Protein AF-A0A0G1YQW7-F1 (afdb_monomer_lite)

Foldseek 3Di:
DQLVVQLVVLLVVCVPVVSVVVVCVVVVPPPDDPCSVVSSVVSVVVVVVVVVVVVQVVCCVVPNDSCVVCVLVVVLQVVLQVQLLVQLVVQLVVLVVVDDPDPVVSVVVSNVRSNVRSVVSSLVSCVVSVPPVSVVVVVVVCCVVDVPPPPPDPPPPPPPDPPDDDDDDD

Sequence (170 aa):
MGTLVSGVLYLRAFQNTSVLNFVEAILRVEELTGTSVMALALAYASISILSTFVLALLFEYQFGGFFSAVRRTFFEGILAALAGGAGAYMMLVAVGPLTLTSTLVSVFLRGFAGGVTGIIVTALVYWLLRNREYRETAEAIRSKLWRVPKTEGEITVSASAEDVGPSRSQ

Secondary structure (DSSP, 8-state):
-HHHHHHHHHHHHTTSHHHHHHHHHHHT-TT-TTTHHHHHHHHHHHHHHHHHHHHHHHHHHHHS-HHHHHHHHHHHHHHHHHHHHHHHHHHHHHHTT---S-HHHHHHHHHHHHHHHHHHHHHHHHHHTT-HHHHHHHHHHHHHHS-PPP--------SSSS--------

Structure (mmCIF, N/CA/C/O backbone):
data_AF-A0A0G1YQW7-F1
#
_entry.id   AF-A0A0G1YQW7-F1
#
loop_
_atom_site.group_PDB
_atom_site.id
_atom_site.type_symbol
_atom_site.label_atom_id
_atom_site.label_alt_id
_atom_site.label_comp_id
_atom_site.label_asym_id
_atom_site.label_entity_id
_atom_site.label_seq_id
_atom_site.pdbx_PDB_ins_code
_atom_site.Cartn_x
_atom_site.Cartn_y
_atom_site.Cartn_z
_atom_site.occupancy
_atom_site.B_iso_or_equiv
_atom_site.auth_seq_id
_atom_site.auth_comp_id
_atom_site.auth_asym_id
_atom_site.auth_atom_id
_atom_site.pdbx_PDB_model_num
ATOM 1 N N . MET A 1 1 ? 12.750 17.026 11.249 1.00 66.12 1 MET A N 1
ATOM 2 C CA . MET A 1 1 ? 13.976 16.398 11.794 1.00 66.12 1 MET A CA 1
ATOM 3 C C . MET A 1 1 ? 13.993 14.877 11.627 1.00 66.12 1 MET A C 1
ATOM 5 O O . MET A 1 1 ? 14.955 14.384 11.059 1.00 66.12 1 MET A O 1
ATOM 9 N N . GLY A 1 2 ? 12.953 14.130 12.033 1.00 77.06 2 GLY A N 1
ATOM 10 C CA . GLY A 1 2 ? 12.949 12.653 11.949 1.00 77.06 2 GLY A CA 1
ATOM 11 C C . GLY A 1 2 ? 13.146 12.058 10.543 1.00 77.06 2 GLY A C 1
ATOM 12 O O . GLY A 1 2 ? 13.907 11.108 10.388 1.00 77.06 2 GLY A O 1
ATOM 13 N N . THR A 1 3 ? 12.548 12.660 9.509 1.00 76.62 3 THR A N 1
ATOM 14 C CA . THR A 1 3 ? 12.716 12.259 8.095 1.00 76.62 3 THR A CA 1
ATOM 15 C C . THR A 1 3 ? 14.174 12.342 7.627 1.00 76.62 3 THR A C 1
ATOM 17 O O . THR A 1 3 ? 14.682 11.413 7.009 1.00 76.62 3 THR A O 1
ATOM 20 N N . LEU A 1 4 ? 14.866 13.436 7.963 1.00 76.69 4 LEU A N 1
ATOM 21 C CA . LEU A 1 4 ? 16.267 13.665 7.597 1.00 76.69 4 LEU A CA 1
ATOM 22 C C . LEU A 1 4 ? 17.204 12.686 8.315 1.00 76.69 4 LEU A C 1
ATOM 24 O O . LEU A 1 4 ? 18.097 12.123 7.689 1.00 76.69 4 LEU A O 1
ATOM 28 N N . VAL A 1 5 ? 16.969 12.439 9.610 1.00 82.81 5 VAL A N 1
ATOM 29 C CA . VAL A 1 5 ? 17.748 11.470 10.401 1.0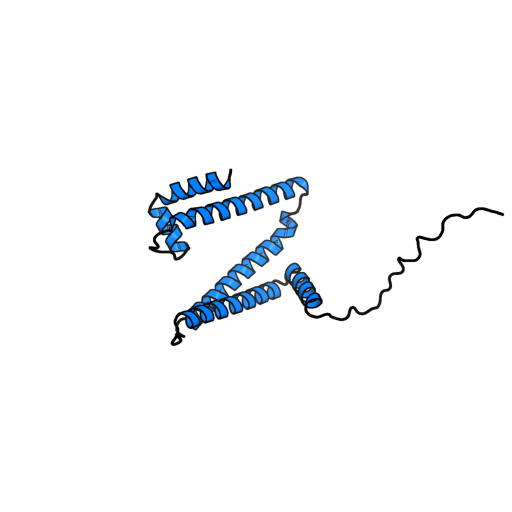0 82.81 5 VAL A CA 1
ATOM 30 C C . VAL A 1 5 ? 17.579 10.060 9.842 1.00 82.81 5 VAL A C 1
ATOM 32 O O . VAL A 1 5 ? 18.568 9.363 9.629 1.00 82.81 5 VAL A O 1
ATOM 35 N N . SER A 1 6 ? 16.341 9.661 9.545 1.00 75.69 6 SER A N 1
ATOM 36 C CA . SER A 1 6 ? 16.058 8.372 8.917 1.00 75.69 6 SER A CA 1
ATOM 37 C C . SER A 1 6 ? 16.725 8.259 7.541 1.00 75.69 6 SER A C 1
ATOM 39 O O . SER A 1 6 ? 17.365 7.249 7.265 1.00 75.69 6 SER A O 1
ATOM 41 N N . GLY A 1 7 ? 16.690 9.320 6.727 1.00 75.69 7 GLY A N 1
ATOM 42 C CA . GLY A 1 7 ? 17.366 9.377 5.426 1.00 75.69 7 GLY A CA 1
ATOM 43 C C . GLY A 1 7 ? 18.872 9.147 5.510 1.00 75.69 7 GLY A C 1
ATOM 44 O O . GLY A 1 7 ? 19.412 8.322 4.776 1.00 75.69 7 GLY A O 1
ATOM 45 N N . VAL A 1 8 ? 19.557 9.805 6.448 1.00 80.62 8 VAL A N 1
ATOM 46 C CA . VAL A 1 8 ? 20.997 9.586 6.678 1.00 80.62 8 VAL A CA 1
ATOM 47 C C . VAL A 1 8 ? 21.276 8.153 7.147 1.00 80.62 8 VAL A C 1
ATOM 49 O O . VAL A 1 8 ? 22.276 7.559 6.745 1.00 80.62 8 VAL A O 1
ATOM 52 N N . LEU A 1 9 ? 20.391 7.576 7.962 1.00 83.25 9 LEU A N 1
ATOM 53 C CA . LEU A 1 9 ? 20.512 6.201 8.451 1.00 83.25 9 LEU A CA 1
ATOM 54 C C . LEU A 1 9 ? 20.382 5.186 7.302 1.00 83.25 9 LEU A C 1
ATOM 56 O O . LEU A 1 9 ? 21.224 4.298 7.187 1.00 83.25 9 LEU A O 1
ATOM 60 N N . TYR A 1 10 ? 19.410 5.366 6.400 1.00 79.19 10 TYR A N 1
ATOM 61 C CA . TYR A 1 10 ? 19.278 4.535 5.196 1.00 79.19 10 TYR A CA 1
ATOM 62 C C . TYR A 1 10 ? 20.454 4.697 4.234 1.00 79.19 10 TYR A C 1
ATOM 64 O O . TYR A 1 10 ? 20.956 3.696 3.732 1.00 79.19 10 TYR A O 1
ATOM 72 N N . LEU A 1 11 ? 20.956 5.919 4.026 1.00 80.12 11 LEU A N 1
ATOM 73 C CA . LEU A 1 11 ? 22.147 6.141 3.199 1.00 80.12 11 LEU A CA 1
ATOM 74 C C . LEU A 1 11 ? 23.372 5.407 3.754 1.00 80.12 11 LEU A C 1
ATOM 76 O O . LEU A 1 11 ? 24.127 4.823 2.985 1.00 80.12 11 LEU A O 1
ATOM 80 N N . ARG A 1 12 ? 23.551 5.381 5.081 1.00 80.88 12 ARG A N 1
ATOM 81 C CA . ARG A 1 12 ? 24.608 4.582 5.720 1.00 80.88 12 ARG A CA 1
ATOM 82 C C . ARG A 1 12 ? 24.359 3.082 5.588 1.00 80.88 12 ARG A C 1
ATOM 84 O O . ARG A 1 12 ? 25.296 2.343 5.316 1.00 80.88 12 ARG A O 1
ATOM 91 N N . ALA A 1 13 ? 23.117 2.628 5.743 1.00 77.38 13 ALA A N 1
ATOM 92 C CA . ALA A 1 13 ? 22.768 1.219 5.568 1.00 77.38 13 ALA A CA 1
ATOM 93 C C . ALA A 1 13 ? 23.047 0.728 4.134 1.00 77.38 13 ALA A C 1
ATOM 95 O O . ALA A 1 13 ? 23.514 -0.393 3.952 1.00 77.38 13 ALA A O 1
ATOM 96 N N . PHE A 1 14 ? 22.833 1.581 3.127 1.00 75.81 14 PHE A N 1
ATOM 97 C CA . PHE A 1 14 ? 23.046 1.270 1.707 1.00 75.81 14 PHE A CA 1
ATOM 98 C C . PHE A 1 14 ? 24.523 1.252 1.293 1.00 75.81 14 PHE A C 1
ATOM 100 O O . PHE A 1 14 ? 24.844 0.741 0.227 1.00 75.81 14 PHE A O 1
ATOM 107 N N . GLN A 1 15 ? 25.440 1.744 2.133 1.00 77.12 15 GLN A N 1
ATOM 108 C CA . GLN A 1 15 ? 26.879 1.548 1.910 1.00 77.12 15 GLN A CA 1
ATOM 109 C C . GLN A 1 15 ? 27.288 0.076 2.051 1.00 77.12 15 GLN A C 1
ATOM 111 O O . GLN A 1 15 ? 28.338 -0.320 1.550 1.00 77.12 15 GLN A O 1
ATOM 116 N N . ASN A 1 16 ? 26.472 -0.747 2.718 1.00 82.12 16 ASN A N 1
ATOM 117 C CA . ASN A 1 16 ? 26.670 -2.186 2.743 1.00 82.12 16 ASN A CA 1
ATOM 118 C C . ASN A 1 16 ? 26.081 -2.812 1.471 1.00 82.12 16 ASN A C 1
ATOM 120 O O . ASN A 1 16 ? 24.860 -2.877 1.312 1.00 82.12 16 ASN A O 1
ATOM 124 N N . THR A 1 17 ? 26.954 -3.330 0.604 1.00 77.69 17 THR A N 1
ATOM 125 C CA . THR A 1 17 ? 26.588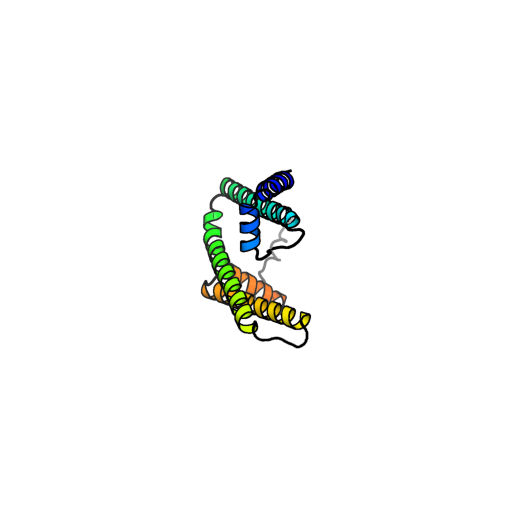 -3.978 -0.667 1.00 77.69 17 THR A CA 1
ATOM 126 C C . THR A 1 17 ? 25.534 -5.075 -0.495 1.00 77.69 17 THR A C 1
ATOM 128 O O . THR A 1 17 ? 24.667 -5.226 -1.346 1.00 77.69 17 THR A O 1
ATOM 131 N N . SER A 1 18 ? 25.528 -5.798 0.631 1.00 82.75 18 SER A N 1
ATOM 132 C CA . SER A 1 18 ? 24.530 -6.851 0.881 1.00 82.75 18 SER A CA 1
ATOM 133 C C . SER A 1 18 ? 23.121 -6.288 1.086 1.00 82.75 18 SER A C 1
ATOM 135 O O . SER A 1 18 ? 22.146 -6.856 0.601 1.00 82.75 18 SER A O 1
ATOM 137 N N . VAL A 1 19 ? 23.007 -5.165 1.803 1.00 81.56 19 VAL A N 1
ATOM 138 C CA . VAL A 1 19 ? 21.718 -4.509 2.080 1.00 81.56 19 VAL A CA 1
ATOM 139 C C . VAL A 1 19 ? 21.179 -3.855 0.814 1.00 81.56 19 VAL A C 1
ATOM 141 O O . VAL A 1 19 ? 19.991 -3.971 0.528 1.00 81.56 19 VAL A O 1
ATOM 144 N N . LEU A 1 20 ? 22.052 -3.207 0.041 1.00 80.19 20 LEU A N 1
ATOM 145 C CA . LEU A 1 20 ? 21.683 -2.587 -1.227 1.00 80.19 20 LEU A CA 1
ATOM 146 C C . LEU A 1 20 ? 21.181 -3.632 -2.231 1.00 80.19 20 LEU A C 1
ATOM 148 O O . LEU A 1 20 ? 20.064 -3.494 -2.717 1.00 80.19 20 LEU A O 1
ATOM 152 N N . ASN A 1 21 ? 21.922 -4.725 -2.437 1.00 81.38 21 ASN A N 1
ATOM 153 C CA . ASN A 1 21 ? 21.511 -5.796 -3.350 1.00 81.38 21 ASN A CA 1
ATOM 154 C C . ASN A 1 21 ? 20.190 -6.451 -2.919 1.00 81.38 21 ASN A C 1
ATOM 156 O O . ASN A 1 21 ? 19.358 -6.784 -3.756 1.00 81.38 21 ASN A O 1
ATOM 160 N N . PHE A 1 22 ? 19.966 -6.618 -1.611 1.00 84.12 22 PHE A N 1
ATOM 161 C CA . PHE A 1 22 ? 18.700 -7.141 -1.094 1.00 84.12 22 PHE A CA 1
ATOM 162 C C . PHE A 1 22 ? 17.519 -6.216 -1.415 1.00 84.12 22 PHE A C 1
ATOM 164 O O . PHE A 1 22 ? 16.461 -6.679 -1.844 1.00 84.12 22 PHE A O 1
ATOM 171 N N . VAL A 1 23 ? 17.695 -4.906 -1.229 1.00 83.06 23 VAL A N 1
ATOM 172 C CA . VAL A 1 23 ? 16.658 -3.917 -1.543 1.00 83.06 23 VAL A CA 1
ATOM 173 C C . VAL A 1 23 ? 16.423 -3.824 -3.052 1.00 83.06 23 VAL A C 1
ATOM 175 O O . VAL A 1 23 ? 15.268 -3.812 -3.474 1.00 83.06 23 VAL A O 1
ATOM 178 N N . GLU A 1 24 ? 17.479 -3.814 -3.867 1.00 83.19 24 GLU A N 1
ATOM 179 C CA . GLU A 1 24 ? 17.371 -3.807 -5.332 1.00 83.19 24 GLU A CA 1
ATOM 180 C C . GLU A 1 24 ? 16.659 -5.058 -5.857 1.00 83.19 24 GLU A C 1
ATOM 182 O O . GLU A 1 24 ? 15.784 -4.939 -6.716 1.00 83.19 24 GLU A O 1
ATOM 187 N N . ALA A 1 25 ? 16.935 -6.230 -5.278 1.00 84.19 25 ALA A N 1
ATOM 188 C CA . ALA A 1 25 ? 16.265 -7.479 -5.632 1.00 84.19 25 ALA A CA 1
ATOM 189 C C . ALA A 1 25 ? 14.769 -7.466 -5.270 1.00 84.19 25 ALA A C 1
ATOM 191 O O . ALA A 1 25 ? 13.929 -7.850 -6.086 1.00 84.19 25 ALA A O 1
ATOM 192 N N . ILE A 1 26 ? 14.403 -6.991 -4.069 1.00 83.31 26 ILE A N 1
ATOM 193 C CA . ILE A 1 26 ? 12.991 -6.881 -3.651 1.00 83.31 26 ILE A CA 1
ATOM 194 C C . ILE A 1 26 ? 12.229 -5.898 -4.537 1.00 83.31 26 ILE A C 1
ATOM 196 O O . ILE A 1 26 ? 11.082 -6.156 -4.905 1.00 83.31 26 ILE A O 1
ATOM 200 N N . LEU A 1 27 ? 12.850 -4.767 -4.867 1.00 82.56 27 LEU A N 1
ATOM 201 C CA . LEU A 1 27 ? 12.216 -3.713 -5.653 1.00 82.56 27 LEU A CA 1
ATOM 202 C C . LEU A 1 27 ? 12.320 -3.950 -7.168 1.00 82.56 27 LEU A C 1
ATOM 204 O O . LEU A 1 27 ? 11.691 -3.212 -7.924 1.00 82.56 27 LEU A O 1
ATOM 208 N N . ARG A 1 28 ? 13.052 -4.984 -7.611 1.00 78.94 28 ARG A N 1
ATOM 209 C CA . ARG A 1 28 ? 13.379 -5.262 -9.022 1.00 78.94 28 ARG A CA 1
ATOM 210 C C . ARG A 1 28 ? 13.986 -4.047 -9.738 1.00 78.94 28 ARG A C 1
ATOM 212 O O . ARG A 1 28 ? 13.572 -3.699 -10.843 1.00 78.94 28 ARG A O 1
ATOM 219 N N . VAL A 1 29 ? 14.957 -3.397 -9.098 1.00 78.19 29 VAL A N 1
ATOM 220 C CA . VAL A 1 29 ? 15.664 -2.209 -9.619 1.00 78.19 29 VAL A CA 1
ATOM 221 C C . VAL A 1 29 ? 17.165 -2.491 -9.730 1.00 78.19 29 VAL A C 1
ATOM 223 O O . VAL A 1 29 ? 17.994 -1.714 -9.271 1.00 78.19 29 VAL A O 1
ATOM 226 N N . GLU A 1 30 ? 17.516 -3.648 -10.285 1.00 69.88 30 GLU A N 1
ATOM 227 C CA . GLU A 1 30 ? 18.913 -4.064 -10.431 1.00 69.88 30 GLU A CA 1
ATOM 228 C C . GLU A 1 30 ? 19.666 -3.113 -11.388 1.00 69.88 30 GLU A C 1
ATOM 230 O O . GLU A 1 30 ? 19.153 -2.738 -12.444 1.00 69.88 30 GLU A O 1
ATOM 235 N N . GLU A 1 31 ? 20.882 -2.718 -10.996 1.00 59.88 31 GLU A N 1
ATOM 236 C CA . GLU A 1 31 ? 21.893 -2.047 -11.837 1.00 59.88 31 GLU A CA 1
ATOM 237 C C . GLU A 1 31 ? 21.554 -0.638 -12.377 1.00 59.88 31 GLU A C 1
ATOM 239 O O . GLU A 1 31 ? 22.164 -0.172 -13.344 1.00 59.88 31 GLU A O 1
ATOM 244 N N . LEU A 1 32 ? 20.632 0.106 -11.753 1.00 62.12 32 LEU A N 1
ATOM 245 C CA . LEU A 1 32 ? 20.344 1.485 -12.171 1.00 62.12 32 LEU A CA 1
ATOM 246 C C . LEU A 1 32 ? 21.261 2.521 -11.498 1.00 62.12 32 LEU A C 1
ATOM 248 O O . LEU A 1 32 ? 21.315 2.659 -10.276 1.00 62.12 32 LEU A O 1
ATOM 252 N N . THR A 1 33 ? 21.925 3.351 -12.308 1.00 60.94 33 THR A N 1
ATOM 253 C CA . THR A 1 33 ? 22.680 4.522 -11.833 1.00 60.94 33 THR A CA 1
ATOM 254 C C . THR A 1 33 ? 21.733 5.517 -11.150 1.00 60.94 33 THR A C 1
ATOM 256 O O . THR A 1 33 ? 21.042 6.281 -11.819 1.00 60.94 33 THR A O 1
ATOM 259 N N . GLY A 1 34 ? 21.685 5.515 -9.813 1.00 67.94 34 GLY A N 1
ATOM 260 C CA . GLY A 1 34 ? 20.817 6.412 -9.034 1.00 67.94 34 GLY A CA 1
ATOM 261 C C . GLY A 1 34 ? 20.009 5.762 -7.905 1.00 67.94 34 GLY A C 1
ATOM 262 O O . GLY A 1 34 ? 19.179 6.450 -7.309 1.00 67.94 34 GLY A O 1
ATOM 263 N N . THR A 1 35 ? 20.254 4.491 -7.551 1.00 68.25 35 THR A N 1
ATOM 264 C CA . THR A 1 35 ? 19.570 3.794 -6.435 1.00 68.25 35 THR A CA 1
ATOM 265 C C . THR A 1 35 ? 19.626 4.563 -5.107 1.00 68.25 35 THR A C 1
ATOM 267 O O . THR A 1 35 ? 18.736 4.437 -4.266 1.00 68.25 35 THR A O 1
ATOM 270 N N . SER A 1 36 ? 20.607 5.453 -4.918 1.00 69.50 36 SER A N 1
ATOM 271 C CA . SER A 1 36 ? 20.690 6.333 -3.743 1.00 69.50 36 SER A CA 1
ATOM 272 C C . SER A 1 36 ? 19.446 7.211 -3.535 1.00 69.50 36 SER A C 1
ATOM 274 O O . SER A 1 36 ? 19.109 7.518 -2.392 1.00 69.50 36 SER A O 1
ATOM 276 N N . VAL A 1 37 ? 18.707 7.563 -4.595 1.00 81.19 37 VAL A N 1
ATOM 277 C CA . VAL A 1 37 ? 17.448 8.323 -4.485 1.00 81.19 37 VAL A CA 1
ATOM 278 C C . VAL A 1 37 ? 16.333 7.476 -3.851 1.00 81.19 37 VAL A C 1
ATOM 280 O O . VAL A 1 37 ? 15.501 8.016 -3.119 1.00 81.19 37 VAL A O 1
ATOM 283 N N . MET A 1 38 ? 16.343 6.145 -4.021 1.00 80.88 38 MET A N 1
ATOM 284 C CA . MET A 1 38 ? 15.379 5.258 -3.349 1.00 80.88 38 MET A CA 1
ATOM 285 C C . MET A 1 38 ? 15.528 5.276 -1.827 1.00 80.88 38 MET A C 1
ATOM 287 O O . MET A 1 38 ? 14.533 5.108 -1.122 1.00 80.88 38 MET A O 1
ATOM 291 N N . ALA A 1 39 ? 16.731 5.541 -1.305 1.00 80.12 39 ALA A N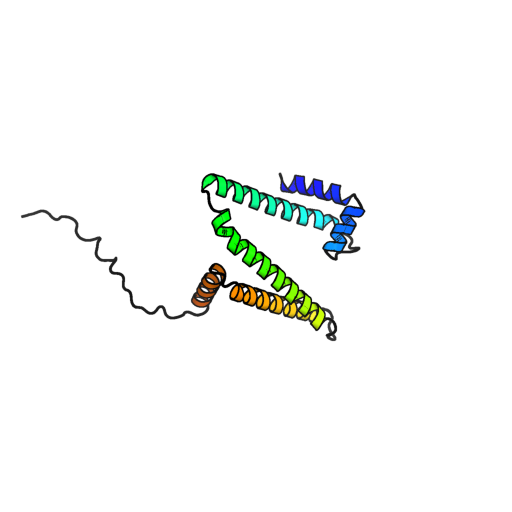 1
ATOM 292 C CA . ALA A 1 39 ? 16.949 5.662 0.136 1.00 80.12 39 ALA A CA 1
ATOM 293 C C . ALA A 1 39 ? 16.102 6.793 0.745 1.00 80.12 39 ALA A C 1
ATOM 295 O O . ALA A 1 39 ? 15.567 6.642 1.842 1.00 80.12 39 ALA A O 1
ATOM 296 N N . LEU A 1 40 ? 15.917 7.901 0.017 1.00 82.38 40 LEU A N 1
ATOM 297 C CA . LEU A 1 40 ? 15.072 9.016 0.455 1.00 82.38 40 LEU A CA 1
ATOM 298 C C . LEU A 1 40 ? 13.587 8.636 0.455 1.00 82.38 40 LEU A C 1
ATOM 300 O O . LEU A 1 40 ? 12.876 8.947 1.411 1.00 82.38 40 LEU A O 1
ATOM 304 N N . ALA A 1 41 ? 13.125 7.935 -0.584 1.00 86.62 41 ALA A N 1
ATOM 305 C CA . ALA A 1 41 ? 11.746 7.454 -0.662 1.00 86.62 41 ALA A CA 1
ATOM 306 C C . ALA A 1 41 ? 11.429 6.454 0.465 1.00 86.62 41 ALA A C 1
ATOM 308 O O . ALA A 1 41 ? 10.399 6.578 1.128 1.00 86.62 41 ALA A O 1
ATOM 309 N N . LEU A 1 42 ? 12.342 5.517 0.743 1.00 85.38 42 LEU A N 1
ATOM 310 C CA . LEU A 1 42 ? 12.220 4.562 1.848 1.00 85.38 42 LEU A CA 1
ATOM 311 C C . LEU A 1 42 ? 12.242 5.247 3.215 1.00 85.38 42 LEU A C 1
ATOM 313 O O . LEU A 1 42 ? 11.445 4.893 4.082 1.00 85.38 42 LEU A O 1
ATOM 317 N N . ALA A 1 43 ? 13.100 6.252 3.396 1.00 85.44 43 ALA A N 1
ATOM 318 C CA . ALA A 1 43 ? 13.142 7.049 4.618 1.00 85.44 43 ALA A CA 1
ATOM 319 C C . ALA A 1 43 ? 11.824 7.781 4.881 1.00 85.44 43 ALA A C 1
ATOM 321 O O . ALA A 1 43 ? 11.343 7.815 6.013 1.00 85.44 43 ALA A O 1
ATOM 322 N N . TYR A 1 44 ? 11.222 8.357 3.838 1.00 87.56 44 TYR A N 1
ATOM 323 C CA . TYR A 1 44 ? 9.922 9.011 3.951 1.00 87.56 44 TYR A CA 1
ATOM 324 C C . TYR A 1 44 ? 8.790 8.010 4.225 1.00 87.56 44 TYR A C 1
ATOM 326 O O . TYR A 1 44 ? 7.930 8.259 5.071 1.00 87.56 44 TYR A O 1
ATOM 334 N N . ALA A 1 45 ? 8.795 6.858 3.556 1.00 91.12 45 ALA A N 1
ATOM 335 C CA . ALA A 1 45 ? 7.791 5.828 3.788 1.00 91.12 45 ALA A CA 1
ATOM 336 C C . ALA A 1 45 ? 7.852 5.301 5.231 1.00 91.12 45 ALA A C 1
ATOM 338 O O . ALA A 1 45 ? 6.827 5.237 5.909 1.00 91.12 45 ALA A O 1
ATOM 339 N N . SER A 1 46 ? 9.045 4.987 5.742 1.00 88.88 46 SER A N 1
ATOM 340 C CA . SER A 1 46 ? 9.204 4.417 7.083 1.00 88.88 46 SER A CA 1
ATOM 341 C C . SER A 1 46 ? 8.850 5.401 8.193 1.00 88.88 46 SER A C 1
ATOM 343 O O . SER A 1 46 ? 8.144 5.029 9.130 1.00 88.88 46 SER A O 1
ATOM 345 N N . ILE A 1 47 ? 9.252 6.671 8.080 1.00 91.06 47 ILE A N 1
ATOM 346 C CA . ILE A 1 47 ? 8.875 7.695 9.062 1.00 91.06 47 ILE A CA 1
ATOM 347 C C . ILE A 1 47 ? 7.378 8.012 9.005 1.00 91.06 47 ILE A C 1
ATOM 349 O O . ILE A 1 47 ? 6.785 8.251 10.056 1.00 91.06 47 ILE A O 1
ATOM 353 N N . SER A 1 48 ? 6.746 7.975 7.825 1.00 92.75 48 SER A N 1
ATOM 354 C CA . SER A 1 48 ? 5.293 8.137 7.699 1.00 92.75 48 SER A CA 1
ATOM 355 C C . SER A 1 48 ? 4.560 6.983 8.375 1.00 92.75 48 SER A C 1
ATOM 357 O O . SER A 1 48 ? 3.657 7.229 9.166 1.00 92.75 48 SER A O 1
ATOM 359 N N . ILE A 1 49 ? 4.985 5.740 8.129 1.00 93.62 49 ILE A N 1
ATOM 360 C CA . ILE A 1 49 ? 4.416 4.548 8.770 1.00 93.62 49 ILE A CA 1
ATOM 361 C C . ILE A 1 49 ? 4.579 4.635 10.290 1.00 93.62 49 ILE A C 1
ATOM 363 O O . ILE A 1 49 ? 3.607 4.468 11.026 1.00 93.62 49 ILE A O 1
ATOM 367 N N . LEU A 1 50 ? 5.784 4.957 10.772 1.00 91.81 50 LEU A N 1
ATOM 368 C CA . LEU A 1 50 ? 6.051 5.121 12.201 1.00 91.81 50 LEU A CA 1
ATOM 369 C C . LEU A 1 50 ? 5.167 6.212 12.813 1.00 91.81 50 LEU A C 1
ATOM 371 O O . LEU A 1 50 ? 4.599 6.016 13.882 1.00 91.81 50 LEU A O 1
ATOM 375 N N . SER A 1 51 ? 5.016 7.341 12.120 1.00 93.19 51 SER A N 1
ATOM 376 C CA . SER A 1 51 ? 4.172 8.451 12.569 1.00 93.19 51 SER A CA 1
ATOM 377 C C . SER A 1 51 ? 2.703 8.037 12.664 1.00 93.19 51 SER A C 1
ATOM 379 O O . SER A 1 51 ? 2.050 8.354 13.656 1.00 93.19 51 SER A O 1
ATOM 381 N N . THR A 1 52 ? 2.194 7.269 11.694 1.00 93.19 52 THR A N 1
ATOM 382 C CA . THR A 1 52 ? 0.848 6.679 11.748 1.00 93.19 52 THR A CA 1
ATOM 383 C C . THR A 1 52 ? 0.686 5.759 12.958 1.00 93.19 52 THR A C 1
ATOM 385 O O . THR A 1 52 ? -0.319 5.861 13.658 1.00 93.19 52 THR A O 1
ATOM 388 N N . PHE A 1 53 ? 1.672 4.906 13.258 1.00 92.19 53 PHE A N 1
ATOM 389 C CA . PHE A 1 53 ? 1.627 4.037 14.440 1.00 92.19 53 PHE A CA 1
ATOM 390 C C . PHE A 1 53 ? 1.644 4.822 15.753 1.00 92.19 53 PHE A C 1
ATOM 392 O O . PHE A 1 53 ? 0.855 4.521 16.644 1.00 92.19 53 PHE A O 1
ATOM 399 N N . VAL A 1 54 ? 2.497 5.842 15.874 1.00 93.12 54 VAL A N 1
ATOM 400 C CA . VAL A 1 54 ? 2.547 6.701 17.068 1.00 93.12 54 VAL A CA 1
ATOM 401 C C . VAL A 1 54 ? 1.206 7.403 17.286 1.00 93.12 54 VAL A C 1
ATOM 403 O O . VAL A 1 54 ? 0.700 7.403 18.406 1.00 93.12 54 VAL A O 1
ATOM 406 N N . LEU A 1 55 ? 0.593 7.943 16.225 1.00 92.56 55 LEU A N 1
ATOM 407 C CA . LEU A 1 55 ? -0.738 8.551 16.307 1.00 92.56 55 LEU A CA 1
ATOM 408 C C . LEU A 1 55 ? -1.808 7.536 16.714 1.00 92.56 55 LEU A C 1
ATOM 410 O O . LEU A 1 55 ? -2.622 7.836 17.580 1.00 92.56 55 LEU A O 1
ATOM 414 N N . ALA A 1 56 ? -1.796 6.339 16.125 1.00 91.06 56 ALA A N 1
ATOM 415 C CA . ALA A 1 56 ? -2.749 5.285 16.459 1.00 91.06 56 ALA A CA 1
ATOM 416 C C . ALA A 1 56 ? -2.632 4.850 17.931 1.00 91.06 56 ALA A C 1
ATOM 418 O O . ALA A 1 56 ? -3.648 4.682 18.602 1.00 91.06 56 ALA A O 1
ATOM 419 N N . LEU A 1 57 ? -1.408 4.721 18.456 1.00 91.31 57 LEU A N 1
ATOM 420 C CA . LEU A 1 57 ? -1.165 4.399 19.866 1.00 91.31 57 LEU A CA 1
ATOM 421 C C . LEU A 1 57 ? -1.607 5.526 20.802 1.00 91.31 57 LEU A C 1
ATOM 423 O O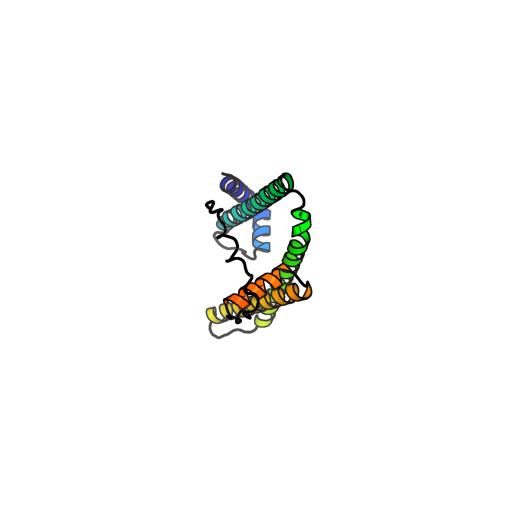 . LEU A 1 57 ? -2.209 5.251 21.836 1.00 91.31 57 LEU A O 1
ATOM 427 N N . LEU A 1 58 ? -1.338 6.785 20.447 1.00 91.88 58 LEU A N 1
ATOM 428 C CA . LEU A 1 58 ? -1.786 7.932 21.236 1.00 91.88 58 LEU A CA 1
ATOM 429 C C . LEU A 1 58 ? -3.317 8.018 21.268 1.00 91.88 58 LEU A C 1
ATOM 431 O O . LEU A 1 58 ? -3.898 8.301 22.313 1.00 91.88 58 LEU A O 1
ATOM 435 N N . PHE A 1 59 ? -3.967 7.725 20.141 1.00 91.44 59 PHE A N 1
ATOM 436 C CA . PHE A 1 59 ? -5.420 7.692 20.036 1.00 91.44 59 PHE A CA 1
ATOM 437 C C . PHE A 1 59 ? -6.027 6.556 20.870 1.00 91.44 59 PHE A C 1
ATOM 439 O O . PHE A 1 59 ? -6.989 6.781 21.601 1.00 91.44 59 PHE A O 1
ATOM 446 N N . GLU A 1 60 ? -5.431 5.360 20.840 1.00 92.00 60 GLU A N 1
ATOM 447 C CA . GLU A 1 60 ? -5.826 4.253 21.719 1.00 92.00 60 GLU A CA 1
ATOM 448 C C . GLU A 1 60 ? -5.638 4.613 23.197 1.00 92.00 60 GLU A C 1
ATOM 450 O O . GLU A 1 60 ? -6.525 4.353 24.001 1.00 92.00 60 GLU A O 1
ATOM 455 N N . TYR A 1 61 ? -4.519 5.244 23.559 1.00 91.38 61 TYR A N 1
ATOM 456 C CA . TYR A 1 61 ? -4.261 5.665 24.936 1.00 91.38 61 TYR A CA 1
ATOM 457 C C . TYR A 1 61 ? -5.278 6.706 25.428 1.00 91.38 61 TYR A C 1
ATOM 459 O O . TYR A 1 61 ? -5.681 6.669 26.588 1.00 91.38 61 TYR A O 1
ATOM 467 N N . GLN A 1 62 ? -5.698 7.630 24.558 1.00 92.12 62 GLN A N 1
ATOM 468 C CA . GLN A 1 62 ? -6.610 8.713 24.925 1.00 92.12 62 GLN A CA 1
ATOM 469 C C . GLN A 1 62 ? -8.086 8.294 24.948 1.00 92.12 62 GLN A C 1
ATOM 471 O O . GLN A 1 62 ? -8.818 8.728 25.836 1.00 92.12 62 GLN A O 1
ATOM 476 N N . PHE A 1 63 ? -8.537 7.494 23.978 1.00 89.25 63 PHE A N 1
ATOM 477 C CA . PHE A 1 63 ? -9.958 7.167 23.800 1.00 89.25 63 PHE A CA 1
ATOM 478 C C . PHE A 1 63 ? -10.301 5.712 24.138 1.00 89.25 63 PHE A C 1
ATOM 480 O O . PHE A 1 63 ? -11.422 5.446 24.567 1.00 89.25 63 PHE A O 1
ATOM 487 N N . GLY A 1 64 ? -9.349 4.786 23.984 1.00 87.62 64 GLY A N 1
ATOM 488 C CA . GLY A 1 64 ? -9.542 3.347 24.174 1.00 87.62 64 GLY A CA 1
ATOM 489 C C . GLY A 1 64 ? -10.426 2.685 23.107 1.00 87.62 64 GLY A C 1
ATOM 490 O O . GLY A 1 64 ? -11.403 3.251 22.623 1.00 87.62 64 GLY A O 1
ATOM 491 N N . GLY A 1 65 ? -10.106 1.445 22.732 1.00 86.88 65 GLY A N 1
ATOM 492 C CA . GLY A 1 65 ? -10.949 0.600 21.877 1.00 86.88 65 GLY A CA 1
ATOM 493 C C . GLY A 1 65 ? -10.843 0.849 20.367 1.00 86.88 65 GLY A C 1
ATOM 494 O O . GLY A 1 65 ? -11.537 0.181 19.595 1.00 86.88 65 GLY A O 1
ATOM 495 N N . PHE A 1 66 ? -9.953 1.736 19.921 1.00 87.75 66 PHE A N 1
ATOM 496 C CA . PHE A 1 66 ? -9.710 2.027 18.507 1.00 87.75 66 PHE A CA 1
ATOM 497 C C . PHE A 1 66 ? -9.169 0.803 17.758 1.00 87.75 66 PHE A C 1
ATOM 499 O O . PHE A 1 66 ? -9.707 0.427 16.713 1.00 87.75 66 PHE A O 1
ATOM 506 N N . PHE A 1 67 ? -8.166 0.109 18.307 1.00 88.38 67 PHE A N 1
ATOM 507 C CA . PHE A 1 67 ? -7.616 -1.086 17.657 1.00 88.38 67 PHE A CA 1
ATOM 508 C C . PHE A 1 67 ? -8.650 -2.205 17.535 1.00 88.38 67 PHE A C 1
ATOM 510 O O . PHE A 1 67 ? -8.674 -2.896 16.521 1.00 88.38 67 PHE A O 1
ATOM 517 N N . SER A 1 68 ? -9.531 -2.375 18.525 1.00 87.56 68 SER A N 1
ATOM 518 C CA . SER A 1 68 ? -10.594 -3.387 18.465 1.00 87.56 68 SER A CA 1
ATOM 519 C C . SER A 1 68 ? -11.582 -3.103 17.329 1.00 87.56 68 SER A C 1
ATOM 521 O O . SER A 1 68 ? -11.945 -4.016 16.583 1.00 87.56 68 SER A O 1
ATOM 523 N N . ALA A 1 69 ? -11.955 -1.831 17.151 1.00 88.06 69 ALA A N 1
ATOM 524 C CA . ALA A 1 69 ? -12.869 -1.398 16.100 1.00 88.06 69 ALA A CA 1
ATOM 525 C C . ALA A 1 69 ? -12.267 -1.559 14.693 1.00 88.06 69 ALA A C 1
ATOM 527 O O . ALA A 1 69 ? -12.933 -2.069 13.794 1.00 88.06 69 ALA A O 1
ATOM 528 N N . VAL A 1 70 ? -10.998 -1.179 14.503 1.00 90.88 70 VAL A N 1
ATOM 529 C CA . VAL A 1 70 ? -10.363 -1.117 13.172 1.00 90.88 70 VAL A CA 1
ATOM 530 C C . VAL A 1 70 ? -9.715 -2.437 12.752 1.00 90.88 70 VAL A C 1
ATOM 532 O O . VAL A 1 70 ? -9.568 -2.693 11.558 1.00 90.88 70 VAL A O 1
ATOM 535 N N . ARG A 1 71 ? -9.355 -3.324 13.692 1.00 91.00 71 ARG A N 1
ATOM 536 C CA . ARG A 1 71 ? -8.632 -4.576 13.392 1.00 91.00 71 ARG A CA 1
ATOM 537 C C . ARG A 1 71 ? -9.297 -5.395 12.289 1.00 91.00 71 ARG A C 1
ATOM 539 O O . ARG A 1 71 ? -8.602 -5.932 11.432 1.00 91.00 71 ARG A O 1
ATOM 546 N N . ARG A 1 72 ? -10.628 -5.498 12.308 1.00 92.00 72 ARG A N 1
ATOM 547 C CA . ARG A 1 72 ? -11.374 -6.247 11.291 1.00 92.00 72 ARG A CA 1
ATOM 548 C C . ARG A 1 72 ? -11.179 -5.635 9.902 1.00 92.00 72 ARG A C 1
ATOM 550 O O . ARG A 1 72 ? -10.696 -6.328 9.012 1.00 92.00 72 ARG A O 1
ATOM 557 N N . THR A 1 73 ? -11.484 -4.350 9.740 1.00 92.31 73 THR A N 1
ATOM 558 C CA . THR A 1 73 ? -11.318 -3.636 8.466 1.00 92.31 73 THR A CA 1
ATOM 559 C C . THR A 1 73 ? -9.861 -3.652 7.999 1.00 92.31 73 THR A C 1
ATOM 561 O O . THR A 1 73 ? -9.594 -3.838 6.816 1.00 92.31 73 THR A O 1
ATOM 564 N N . PHE A 1 74 ? -8.901 -3.541 8.920 1.00 92.44 74 PHE A N 1
ATOM 565 C CA . PHE A 1 74 ? -7.473 -3.595 8.612 1.00 92.44 74 PHE A CA 1
ATOM 566 C C . PHE A 1 74 ? -7.067 -4.921 7.954 1.00 92.44 74 PHE A C 1
ATOM 568 O O . PHE A 1 74 ? -6.434 -4.917 6.898 1.00 92.44 74 PHE A O 1
ATOM 575 N N . PHE A 1 75 ? -7.467 -6.060 8.528 1.00 94.31 75 PHE A N 1
ATOM 576 C CA . PHE A 1 75 ? -7.178 -7.369 7.932 1.00 94.31 75 PHE A CA 1
ATOM 577 C C . PHE A 1 75 ? -7.945 -7.604 6.633 1.00 94.31 75 PHE A C 1
ATOM 579 O O . PHE A 1 75 ? -7.380 -8.160 5.692 1.00 94.31 75 PHE A O 1
ATOM 586 N N . GLU A 1 76 ? -9.201 -7.160 6.555 1.00 94.81 76 GLU A N 1
ATOM 587 C CA . GLU A 1 76 ? -9.978 -7.228 5.317 1.00 94.81 76 GLU A CA 1
ATOM 588 C C . GLU A 1 76 ? -9.294 -6.434 4.191 1.00 94.81 76 GLU A C 1
ATOM 590 O O . GLU A 1 76 ? -9.174 -6.933 3.073 1.00 94.81 76 GLU A O 1
ATOM 595 N N . GLY A 1 77 ? -8.762 -5.249 4.503 1.00 95.31 77 GLY A N 1
ATOM 596 C CA . GLY A 1 77 ? -8.010 -4.419 3.567 1.00 95.31 77 GLY A CA 1
ATOM 597 C C . GLY A 1 77 ? -6.679 -5.032 3.139 1.00 95.31 77 GLY A C 1
ATOM 598 O O . GLY A 1 77 ? -6.364 -5.020 1.951 1.00 95.31 77 GLY A O 1
ATOM 599 N N . ILE A 1 78 ? -5.923 -5.632 4.066 1.00 96.19 78 ILE A N 1
ATOM 600 C CA . ILE A 1 78 ? -4.683 -6.355 3.734 1.00 96.19 78 ILE A CA 1
ATOM 601 C C . ILE A 1 78 ? -4.974 -7.523 2.792 1.00 96.19 78 ILE A C 1
ATOM 603 O O . ILE A 1 78 ? -4.311 -7.660 1.765 1.00 96.19 78 ILE A O 1
ATOM 607 N N . LEU A 1 79 ? -5.969 -8.353 3.112 1.00 96.38 79 LEU A N 1
ATOM 608 C CA . LEU A 1 79 ? -6.338 -9.501 2.281 1.00 96.38 79 LEU A CA 1
ATOM 609 C C . LEU A 1 79 ? -6.792 -9.060 0.887 1.00 96.38 79 LEU A C 1
ATOM 611 O O . LEU A 1 79 ? -6.347 -9.632 -0.108 1.00 96.38 79 LEU A O 1
ATOM 615 N N . ALA A 1 80 ? -7.626 -8.021 0.805 1.00 96.44 80 ALA A N 1
ATOM 616 C CA . ALA A 1 80 ? -8.077 -7.466 -0.466 1.00 96.44 80 ALA A CA 1
ATOM 617 C C . ALA A 1 80 ? -6.916 -6.884 -1.288 1.00 96.44 80 ALA A C 1
ATOM 619 O O . ALA A 1 80 ? -6.828 -7.158 -2.484 1.00 96.44 80 ALA A O 1
ATOM 620 N N . ALA A 1 81 ? -5.995 -6.147 -0.661 1.00 96.69 81 ALA A N 1
ATOM 621 C CA . ALA A 1 81 ? -4.830 -5.570 -1.328 1.00 96.69 81 ALA A CA 1
ATOM 622 C C . ALA A 1 81 ? -3.864 -6.645 -1.852 1.00 96.69 81 ALA A C 1
ATOM 624 O O . ALA A 1 81 ? -3.412 -6.558 -2.994 1.00 96.69 81 ALA A O 1
ATOM 625 N N . LEU A 1 82 ? -3.581 -7.682 -1.056 1.00 97.38 82 LEU A N 1
ATOM 626 C CA . LEU A 1 82 ? -2.735 -8.804 -1.475 1.00 97.38 82 LEU A CA 1
ATOM 627 C C . LEU A 1 82 ? -3.364 -9.576 -2.636 1.00 97.38 82 LEU A C 1
ATOM 629 O O . LEU A 1 82 ? -2.683 -9.870 -3.618 1.00 97.38 82 LEU A O 1
ATOM 633 N N . ALA A 1 83 ? -4.664 -9.863 -2.562 1.00 97.31 83 ALA A N 1
ATOM 634 C CA . ALA A 1 83 ? -5.380 -10.539 -3.637 1.00 97.31 83 ALA A CA 1
ATOM 635 C C . ALA A 1 83 ? -5.435 -9.690 -4.916 1.00 97.31 83 ALA A C 1
ATOM 637 O O . ALA A 1 83 ? -5.200 -10.209 -6.005 1.00 97.31 83 ALA A O 1
ATOM 638 N N . GLY A 1 84 ? -5.682 -8.384 -4.795 1.00 97.62 84 GLY A N 1
ATOM 639 C CA . GLY A 1 84 ? -5.634 -7.437 -5.907 1.00 97.62 84 GLY A CA 1
ATOM 640 C C . GLY A 1 84 ? -4.264 -7.382 -6.577 1.00 97.62 84 GLY A C 1
ATOM 641 O O . GLY A 1 84 ? -4.171 -7.479 -7.800 1.00 97.62 84 GLY A O 1
ATOM 642 N N . GLY A 1 85 ? -3.194 -7.293 -5.781 1.00 96.44 85 GLY A N 1
ATOM 643 C CA . GLY A 1 85 ? -1.814 -7.332 -6.268 1.00 96.44 85 GLY A CA 1
ATOM 644 C C . GLY A 1 85 ? -1.478 -8.648 -6.972 1.00 96.44 85 GLY A C 1
ATOM 645 O O . GLY A 1 85 ? -0.922 -8.634 -8.070 1.00 96.44 85 GLY A O 1
ATOM 646 N N . ALA A 1 86 ? -1.882 -9.784 -6.396 1.00 96.56 86 ALA A N 1
ATOM 647 C CA . ALA A 1 86 ? -1.726 -11.096 -7.018 1.00 96.56 86 ALA A CA 1
ATOM 648 C C . ALA A 1 86 ? -2.506 -11.197 -8.340 1.00 96.56 86 ALA A C 1
ATOM 650 O O . ALA A 1 86 ? -1.959 -11.649 -9.342 1.00 96.56 86 ALA A O 1
ATOM 651 N N . GLY A 1 87 ? -3.751 -10.716 -8.379 1.00 96.62 87 GLY A N 1
ATOM 652 C CA . GLY A 1 87 ? -4.571 -10.666 -9.590 1.00 96.62 87 GLY A CA 1
ATOM 653 C C . GLY A 1 87 ? -3.950 -9.805 -10.693 1.00 96.62 87 GLY A C 1
ATOM 654 O O . GLY A 1 87 ? -3.884 -10.230 -11.846 1.00 96.62 87 GLY A O 1
ATOM 655 N N . ALA A 1 88 ? -3.427 -8.628 -10.340 1.00 96.50 88 ALA A N 1
ATOM 656 C CA . ALA A 1 88 ? -2.710 -7.759 -11.270 1.00 96.50 88 ALA A CA 1
ATOM 657 C C . ALA A 1 88 ? -1.445 -8.434 -11.824 1.00 96.50 88 ALA A C 1
ATOM 659 O O . ALA A 1 88 ? -1.208 -8.400 -13.032 1.00 96.50 88 ALA A O 1
ATOM 660 N N . TYR A 1 89 ? -0.658 -9.089 -10.965 1.00 94.31 89 TYR A N 1
ATOM 661 C CA . TYR A 1 89 ? 0.542 -9.819 -11.377 1.00 94.31 89 TYR A CA 1
ATOM 662 C C . TYR A 1 89 ? 0.213 -10.990 -12.310 1.00 94.31 89 TYR A C 1
ATOM 664 O O . TYR A 1 89 ? 0.839 -11.135 -13.358 1.00 94.31 89 TYR A O 1
ATOM 672 N N . MET A 1 90 ? -0.809 -11.784 -11.981 1.00 94.75 90 MET A N 1
ATOM 673 C CA . MET A 1 90 ? -1.270 -12.885 -12.833 1.00 94.75 90 MET A CA 1
ATOM 674 C C . MET A 1 90 ? -1.690 -12.385 -14.218 1.00 94.75 90 MET A C 1
ATOM 676 O O . MET A 1 90 ? -1.343 -13.002 -15.224 1.00 94.75 90 MET A O 1
ATOM 680 N N . MET A 1 91 ? -2.368 -11.235 -14.289 1.00 94.06 91 MET A N 1
ATOM 681 C CA . MET A 1 91 ? -2.728 -10.620 -15.566 1.00 94.06 91 MET A CA 1
ATOM 682 C C . MET A 1 91 ? -1.500 -10.141 -16.349 1.00 94.06 91 MET A C 1
ATOM 684 O O . MET A 1 91 ? -1.422 -10.353 -17.557 1.00 94.06 91 MET A O 1
ATOM 688 N N . LEU A 1 92 ? -0.512 -9.539 -15.680 1.00 91.81 92 LEU A N 1
ATOM 689 C CA . LEU A 1 92 ? 0.745 -9.133 -16.319 1.00 91.81 92 LEU A CA 1
ATOM 690 C C . LEU A 1 92 ? 1.498 -10.331 -16.911 1.00 91.81 92 LEU A C 1
ATOM 692 O O . LEU A 1 92 ? 2.028 -10.228 -18.016 1.00 91.81 92 LEU A O 1
ATOM 696 N N . VAL A 1 93 ? 1.510 -11.470 -16.215 1.00 91.19 93 VAL A N 1
ATOM 697 C CA . VAL A 1 93 ? 2.102 -12.719 -16.718 1.00 91.19 93 VAL A CA 1
ATOM 698 C C . VAL A 1 93 ? 1.312 -13.253 -17.916 1.00 91.19 93 VAL A C 1
ATOM 700 O O . VAL A 1 93 ? 1.913 -13.603 -18.928 1.00 91.19 93 VAL A O 1
ATOM 703 N N . ALA A 1 94 ? -0.023 -13.257 -17.847 1.00 90.38 94 ALA A N 1
ATOM 704 C CA . ALA A 1 94 ? -0.886 -13.749 -18.924 1.00 90.38 94 ALA A CA 1
ATOM 705 C C . ALA A 1 94 ? -0.796 -12.906 -20.211 1.00 90.38 94 ALA A C 1
ATOM 707 O O . ALA A 1 94 ? -0.797 -13.453 -21.311 1.00 90.38 94 ALA A O 1
ATOM 708 N N . VAL A 1 95 ? -0.689 -11.579 -20.087 1.00 88.56 95 VAL A N 1
ATOM 709 C CA . VAL A 1 95 ? -0.555 -10.637 -21.219 1.00 88.56 95 VAL A CA 1
ATOM 710 C C . VAL A 1 95 ? 0.913 -10.484 -21.656 1.00 88.56 95 VAL A C 1
ATOM 712 O O . VAL A 1 95 ? 1.195 -9.925 -22.715 1.00 88.56 95 VAL A O 1
ATOM 715 N N . GLY A 1 96 ? 1.872 -11.017 -20.893 1.00 81.00 96 GLY A N 1
ATOM 716 C CA . GLY A 1 96 ? 3.311 -10.957 -21.176 1.00 81.00 96 GLY A CA 1
ATOM 717 C C . GLY A 1 96 ? 3.721 -11.391 -22.595 1.00 81.00 96 GLY A C 1
ATOM 718 O O . GLY A 1 96 ? 4.523 -10.683 -23.215 1.00 81.00 96 GLY A O 1
ATOM 719 N N . PRO A 1 97 ? 3.158 -12.477 -23.161 1.00 81.31 97 PRO A N 1
ATOM 720 C CA . PRO A 1 97 ? 3.443 -12.906 -24.533 1.00 81.31 97 PRO A CA 1
ATOM 721 C C . PRO A 1 97 ? 2.863 -11.992 -25.624 1.00 81.31 97 PRO A C 1
ATOM 723 O O . PRO A 1 97 ? 3.293 -12.065 -26.771 1.00 81.31 97 PRO A O 1
ATOM 726 N N . LEU A 1 98 ? 1.895 -11.128 -25.300 1.00 74.81 98 LEU A N 1
ATOM 727 C CA . LEU A 1 98 ? 1.233 -10.257 -26.271 1.00 74.81 98 LEU A CA 1
ATOM 728 C C . LEU A 1 98 ? 2.105 -9.026 -26.543 1.00 74.81 98 LEU A C 1
ATOM 730 O O . LEU A 1 98 ? 2.060 -8.038 -25.804 1.00 74.81 98 LEU A O 1
ATOM 734 N N . THR A 1 99 ? 2.954 -9.086 -27.566 1.00 71.62 99 THR A N 1
ATOM 735 C CA . THR A 1 99 ? 3.760 -7.952 -28.040 1.00 71.62 99 THR A CA 1
ATOM 736 C C . THR A 1 99 ? 3.079 -7.282 -29.234 1.00 71.62 99 THR A C 1
ATOM 738 O O . THR A 1 99 ? 2.828 -7.897 -30.265 1.00 71.62 99 THR A O 1
ATOM 741 N N . LEU A 1 100 ? 2.753 -5.996 -29.083 1.00 74.25 100 LEU A N 1
ATOM 742 C CA . LEU A 1 100 ? 2.337 -5.139 -30.197 1.00 74.25 100 LEU A CA 1
ATOM 743 C C . LEU A 1 100 ? 3.576 -4.552 -30.882 1.00 74.25 100 LEU A C 1
ATOM 745 O O . LEU A 1 100 ? 4.639 -4.457 -30.274 1.00 74.25 100 LEU A O 1
ATOM 749 N N . THR A 1 101 ? 3.414 -4.070 -32.115 1.00 72.81 101 THR A N 1
ATOM 750 C CA . THR A 1 101 ? 4.479 -3.426 -32.906 1.00 72.81 101 THR A CA 1
ATOM 751 C C . THR A 1 101 ? 5.100 -2.202 -32.213 1.00 72.81 101 THR A C 1
ATOM 753 O O . THR A 1 101 ? 6.251 -1.868 -32.474 1.00 72.81 101 THR A O 1
ATOM 756 N N . SER A 1 102 ? 4.363 -1.535 -31.313 1.00 78.75 102 SER A N 1
ATOM 757 C CA . SER A 1 102 ? 4.858 -0.403 -30.518 1.00 78.75 102 SER A CA 1
ATOM 758 C C . SER A 1 102 ? 5.150 -0.811 -29.072 1.00 78.75 102 SER A C 1
ATOM 760 O O . SER A 1 102 ? 4.259 -1.265 -28.346 1.00 78.75 102 SER A O 1
ATOM 762 N N . THR A 1 103 ? 6.388 -0.577 -28.630 1.00 81.31 103 THR A N 1
ATOM 763 C CA . THR A 1 103 ? 6.865 -0.883 -27.273 1.00 81.31 103 THR A CA 1
ATOM 764 C C . THR A 1 103 ? 6.105 -0.098 -26.203 1.00 81.31 103 THR A C 1
ATOM 766 O O . THR A 1 103 ? 5.619 -0.701 -25.248 1.00 81.31 103 THR A O 1
ATOM 769 N N . LEU A 1 104 ? 5.898 1.211 -26.382 1.00 88.44 104 LEU A N 1
ATOM 770 C CA . LEU A 1 104 ? 5.182 2.047 -25.408 1.00 88.44 104 LEU A CA 1
ATOM 771 C C . LEU A 1 104 ? 3.720 1.622 -25.242 1.00 88.44 104 LEU A C 1
ATOM 773 O O . LEU A 1 104 ? 3.254 1.438 -24.118 1.00 88.44 104 LEU A O 1
ATOM 777 N N . VAL A 1 105 ? 3.008 1.420 -26.354 1.00 87.06 105 VAL A N 1
ATOM 778 C CA . VAL A 1 105 ? 1.596 1.007 -26.320 1.00 87.06 105 VAL A CA 1
ATOM 779 C C . VAL A 1 105 ? 1.459 -0.376 -25.684 1.00 87.06 105 VAL A C 1
ATOM 781 O O . VAL A 1 105 ? 0.546 -0.595 -24.891 1.00 87.06 105 VAL A O 1
ATOM 784 N N . SER A 1 106 ? 2.392 -1.291 -25.966 1.00 87.06 106 SER A N 1
ATOM 785 C CA . SER A 1 106 ? 2.385 -2.625 -25.361 1.00 87.06 106 SER A CA 1
ATOM 786 C C . SER A 1 106 ? 2.542 -2.581 -23.836 1.00 87.06 106 SER A C 1
ATOM 788 O O . SER A 1 106 ? 1.758 -3.213 -23.129 1.00 87.06 106 SER A O 1
ATOM 790 N N . VAL A 1 107 ? 3.489 -1.796 -23.309 1.00 89.88 107 VAL A N 1
ATOM 791 C CA . VAL A 1 107 ? 3.718 -1.670 -21.860 1.00 89.88 107 VAL A CA 1
ATOM 792 C C . VAL A 1 107 ? 2.543 -0.964 -21.187 1.00 89.88 107 VAL A C 1
ATOM 794 O O . VAL A 1 107 ? 2.075 -1.421 -20.145 1.00 89.88 107 VAL A O 1
ATOM 797 N N . PHE A 1 108 ? 2.014 0.095 -21.806 1.00 91.00 108 PHE A N 1
ATOM 798 C CA . PHE A 1 108 ? 0.845 0.806 -21.293 1.00 91.00 108 PHE A CA 1
ATOM 799 C C . PHE A 1 108 ? -0.383 -0.105 -21.194 1.00 91.00 108 PHE A C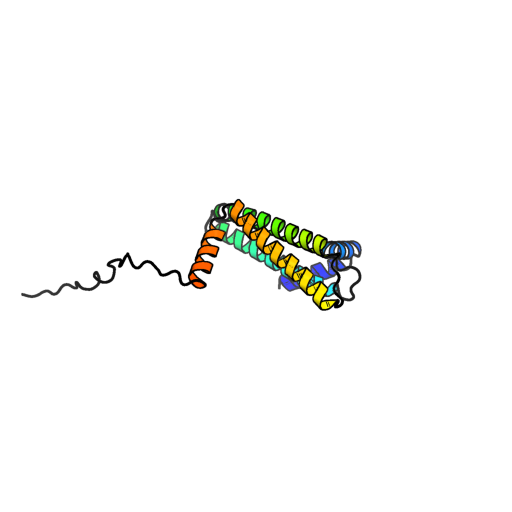 1
ATOM 801 O O . PHE A 1 108 ? -1.009 -0.167 -20.140 1.00 91.00 108 PHE A O 1
ATOM 808 N N . LEU A 1 109 ? -0.708 -0.857 -22.251 1.00 90.94 109 LEU A N 1
ATOM 809 C CA . LEU A 1 109 ? -1.864 -1.759 -22.249 1.00 90.94 109 LEU A CA 1
ATOM 810 C C . LEU A 1 109 ? -1.703 -2.914 -21.257 1.00 90.94 109 LEU A C 1
ATOM 812 O O . LEU A 1 109 ? -2.677 -3.284 -20.605 1.00 90.94 109 LEU A O 1
ATOM 816 N N . ARG A 1 110 ? -0.487 -3.446 -21.086 1.00 90.38 110 ARG A N 1
ATOM 817 C CA . ARG A 1 110 ? -0.181 -4.447 -20.049 1.00 90.38 110 ARG A CA 1
ATOM 818 C C . ARG A 1 110 ? -0.423 -3.888 -18.650 1.00 90.38 110 ARG A C 1
ATOM 820 O O . ARG A 1 110 ? -1.115 -4.519 -17.854 1.00 90.38 110 ARG A O 1
ATOM 827 N N . GLY A 1 111 ? 0.098 -2.692 -18.369 1.00 92.38 111 GLY A N 1
ATOM 828 C CA . GLY A 1 111 ? -0.113 -2.001 -17.097 1.00 92.38 111 GLY A CA 1
ATOM 829 C C . GLY A 1 111 ? -1.587 -1.679 -16.845 1.00 92.38 111 GLY A C 1
ATOM 830 O O . GLY A 1 111 ? -2.092 -1.933 -15.755 1.00 92.38 111 GLY A O 1
ATOM 831 N N . PHE A 1 112 ? -2.301 -1.196 -17.863 1.00 94.06 112 PHE A N 1
ATOM 832 C CA . PHE A 1 112 ? -3.728 -0.891 -17.787 1.00 94.06 112 PHE A CA 1
ATOM 833 C C . PHE A 1 112 ? -4.567 -2.145 -17.518 1.00 94.06 112 PHE A C 1
ATOM 835 O O . PHE A 1 112 ? -5.372 -2.156 -16.590 1.00 94.06 112 PHE A O 1
ATOM 842 N N . ALA A 1 113 ? -4.343 -3.225 -18.271 1.00 94.12 113 ALA A N 1
ATOM 843 C CA . ALA A 1 113 ? -5.046 -4.489 -18.077 1.00 94.12 113 ALA A CA 1
ATOM 844 C C . ALA A 1 113 ? -4.765 -5.096 -16.692 1.00 94.12 113 ALA A C 1
ATOM 846 O O . ALA A 1 113 ? -5.693 -5.549 -16.017 1.00 94.12 113 ALA A O 1
ATOM 847 N N . GLY A 1 114 ? -3.507 -5.058 -16.239 1.00 95.56 114 GLY A N 1
ATOM 848 C CA . GLY A 1 114 ? -3.119 -5.478 -14.893 1.00 95.56 114 GLY A CA 1
ATOM 849 C C . GLY A 1 114 ? -3.794 -4.644 -13.805 1.00 95.56 114 GLY A C 1
ATOM 850 O O . GLY A 1 114 ? -4.376 -5.203 -12.879 1.00 95.56 114 GLY A O 1
ATOM 851 N N . GLY A 1 115 ? -3.795 -3.317 -13.950 1.00 95.62 115 GLY A N 1
ATOM 852 C CA . GLY A 1 115 ? -4.440 -2.395 -13.015 1.00 95.62 115 GLY A CA 1
ATOM 853 C C . GLY A 1 115 ? -5.951 -2.609 -12.915 1.00 95.62 115 GLY A C 1
ATOM 854 O O . GLY A 1 115 ? -6.476 -2.756 -11.814 1.00 95.62 115 GLY A O 1
ATOM 855 N N . VAL A 1 116 ? -6.649 -2.704 -14.053 1.00 97.00 116 VAL A N 1
ATOM 856 C CA . VAL A 1 116 ? -8.096 -2.985 -14.094 1.00 97.00 116 VAL A CA 1
ATOM 857 C C . VAL A 1 116 ? -8.405 -4.327 -13.434 1.00 97.00 116 VAL A C 1
ATOM 859 O O . VAL A 1 116 ? -9.302 -4.408 -12.597 1.00 97.00 116 VAL A O 1
ATOM 862 N N . THR A 1 117 ? -7.632 -5.367 -13.748 1.00 97.06 117 THR A N 1
ATOM 863 C CA . THR A 1 117 ? -7.823 -6.695 -13.149 1.00 97.06 117 THR A CA 1
ATOM 864 C C . THR A 1 117 ? -7.591 -6.662 -11.641 1.00 97.06 117 THR A C 1
ATOM 866 O O . THR A 1 117 ? -8.406 -7.189 -10.888 1.00 97.06 117 THR A O 1
ATOM 869 N N . GLY A 1 118 ? -6.538 -5.986 -11.175 1.00 97.25 118 GLY A N 1
ATOM 870 C CA . GLY A 1 118 ? -6.267 -5.819 -9.748 1.00 97.25 118 GLY A CA 1
ATOM 871 C C . GLY A 1 118 ? -7.399 -5.107 -9.006 1.00 97.25 118 GLY A C 1
ATOM 872 O O . GLY A 1 118 ? -7.797 -5.553 -7.928 1.00 97.25 118 GLY A O 1
ATOM 873 N N . ILE A 1 119 ? -7.981 -4.058 -9.597 1.00 96.56 119 ILE A N 1
ATOM 874 C CA . ILE A 1 119 ? -9.145 -3.354 -9.031 1.00 96.56 119 ILE A CA 1
ATOM 875 C C . ILE A 1 119 ? -10.357 -4.289 -8.947 1.00 96.56 119 ILE A C 1
ATOM 877 O O . ILE A 1 119 ? -11.001 -4.352 -7.900 1.00 96.56 119 ILE A O 1
ATOM 881 N N . ILE A 1 120 ? -10.652 -5.040 -10.014 1.00 97.06 120 ILE A N 1
ATOM 882 C CA . ILE A 1 120 ? -11.778 -5.988 -10.047 1.00 97.06 120 ILE A CA 1
ATOM 883 C C . ILE A 1 120 ? -11.613 -7.058 -8.965 1.00 97.06 120 ILE A C 1
ATOM 885 O O . ILE A 1 120 ? -12.549 -7.314 -8.209 1.00 97.06 120 ILE A O 1
ATOM 889 N N . VAL A 1 121 ? -10.424 -7.652 -8.851 1.00 97.50 121 VAL A N 1
ATOM 890 C CA . VAL A 1 121 ? -10.135 -8.676 -7.838 1.00 97.50 121 VAL A CA 1
ATOM 891 C C . VAL A 1 121 ? -10.245 -8.097 -6.427 1.00 97.50 121 VAL A C 1
ATOM 893 O O . VAL A 1 121 ? -10.871 -8.709 -5.566 1.00 97.50 121 VAL A O 1
ATOM 896 N N . THR A 1 122 ? -9.720 -6.893 -6.193 1.00 96.94 122 THR A N 1
ATOM 897 C CA . THR A 1 122 ? -9.843 -6.202 -4.897 1.00 96.94 122 THR A CA 1
ATOM 898 C C . THR A 1 122 ? -11.312 -5.977 -4.526 1.00 96.94 122 THR A C 1
ATOM 900 O O . THR A 1 122 ? -11.729 -6.301 -3.414 1.00 96.94 122 THR A O 1
ATOM 903 N N . ALA A 1 123 ? -12.121 -5.472 -5.464 1.00 95.25 123 ALA A N 1
ATOM 904 C CA . ALA A 1 123 ? -13.554 -5.258 -5.264 1.00 95.25 123 ALA A CA 1
ATOM 905 C C . ALA A 1 123 ? -14.297 -6.572 -4.971 1.00 95.25 123 ALA A C 1
ATOM 907 O O . ALA A 1 123 ? -15.124 -6.628 -4.060 1.00 95.25 123 ALA A O 1
ATOM 908 N N . LEU A 1 124 ? -13.965 -7.644 -5.697 1.00 96.06 124 LEU A N 1
ATOM 909 C CA . LEU A 1 124 ? -14.536 -8.972 -5.486 1.00 96.06 124 LEU A CA 1
ATOM 910 C C . LEU A 1 124 ? -14.215 -9.511 -4.087 1.00 96.06 124 LEU A C 1
ATOM 912 O O . LEU A 1 124 ? -15.091 -10.065 -3.425 1.00 96.06 124 LEU A O 1
ATOM 916 N N . VAL A 1 125 ? -12.982 -9.327 -3.612 1.00 96.50 125 VAL A N 1
ATOM 917 C CA . VAL A 1 125 ? -12.570 -9.777 -2.276 1.00 96.50 125 VAL A CA 1
ATOM 918 C C . VAL A 1 125 ? -13.263 -8.971 -1.183 1.00 96.50 125 VAL A C 1
ATOM 920 O O . VAL A 1 125 ? -13.781 -9.572 -0.244 1.00 96.50 125 VAL A O 1
ATOM 923 N N . TYR A 1 126 ? -13.378 -7.646 -1.316 1.00 95.69 126 TYR A N 1
ATOM 924 C CA . TYR A 1 126 ? -14.168 -6.846 -0.371 1.00 95.69 126 TYR A CA 1
ATOM 925 C C . TYR A 1 126 ? -15.639 -7.267 -0.329 1.00 95.69 126 TYR A C 1
ATOM 927 O O . TYR A 1 126 ? -16.237 -7.327 0.750 1.00 95.69 126 TYR A O 1
ATOM 935 N N . TRP A 1 127 ? -16.217 -7.595 -1.486 1.00 93.25 127 TRP A N 1
ATOM 936 C CA . TRP A 1 127 ? -17.575 -8.121 -1.571 1.00 93.25 127 TRP A CA 1
ATOM 937 C C . TRP A 1 127 ? -17.707 -9.482 -0.871 1.00 93.25 127 TRP A C 1
ATOM 939 O O . TRP A 1 127 ? -18.637 -9.674 -0.085 1.00 93.25 127 TRP A O 1
ATOM 949 N N . LEU A 1 128 ? -16.749 -10.394 -1.073 1.00 94.69 128 LEU A N 1
ATOM 950 C CA . LEU A 1 128 ? -16.730 -11.717 -0.439 1.00 94.69 128 LEU A CA 1
ATOM 951 C C . LEU A 1 128 ? -16.550 -11.636 1.084 1.00 94.69 128 LEU A C 1
ATOM 953 O O . LEU A 1 128 ? -17.225 -12.349 1.825 1.00 94.69 128 LEU A O 1
ATOM 957 N N . LEU A 1 129 ? -15.694 -10.725 1.554 1.00 93.44 129 LEU A N 1
ATOM 958 C CA . LEU A 1 129 ? -15.478 -10.443 2.977 1.00 93.44 129 LEU A CA 1
ATOM 959 C C . LEU A 1 129 ? -16.668 -9.719 3.629 1.00 93.44 129 LEU A C 1
ATOM 961 O O . LEU A 1 129 ? -16.706 -9.571 4.851 1.00 93.44 129 LEU A O 1
ATOM 965 N N . ARG A 1 130 ? -17.660 -9.291 2.831 1.00 91.31 130 ARG A N 1
ATOM 966 C CA . ARG A 1 130 ? -18.821 -8.500 3.267 1.00 91.31 130 ARG A CA 1
ATOM 967 C C . ARG A 1 130 ? -18.398 -7.281 4.092 1.00 91.31 130 ARG A C 1
ATOM 969 O O . ARG A 1 130 ? -19.031 -6.966 5.103 1.00 91.31 130 ARG A O 1
ATOM 976 N N . ASN A 1 131 ? -17.332 -6.607 3.659 1.00 91.25 131 ASN A N 1
ATOM 977 C CA . ASN A 1 131 ? -16.808 -5.433 4.344 1.00 91.25 131 ASN A CA 1
ATOM 978 C C . ASN A 1 131 ? -17.875 -4.323 4.349 1.00 91.25 131 ASN A C 1
ATOM 980 O O . ASN A 1 131 ? -18.387 -3.916 3.300 1.00 91.25 131 ASN A O 1
ATOM 984 N N . ARG A 1 132 ? -18.242 -3.865 5.549 1.00 90.00 132 ARG A N 1
ATOM 985 C CA . ARG A 1 132 ? -19.284 -2.852 5.748 1.00 90.00 132 ARG A CA 1
ATOM 986 C C . ARG A 1 132 ? -18.872 -1.500 5.165 1.00 90.00 132 ARG A C 1
ATOM 988 O O . ARG A 1 132 ? -19.656 -0.899 4.439 1.00 90.00 132 ARG A O 1
ATOM 995 N N . GLU A 1 133 ? -17.646 -1.070 5.437 1.00 90.06 133 GLU A N 1
ATOM 996 C CA . GLU A 1 133 ? -17.109 0.216 4.979 1.00 90.06 133 GLU A CA 1
ATOM 997 C C . GLU A 1 133 ? -17.034 0.281 3.450 1.00 90.06 133 GLU A C 1
ATOM 999 O O . GLU A 1 133 ? -17.370 1.303 2.850 1.00 90.06 133 GLU A O 1
ATOM 1004 N N . TYR A 1 134 ? -16.676 -0.829 2.795 1.00 90.06 134 TYR A N 1
ATOM 1005 C CA . TYR A 1 134 ? -16.690 -0.927 1.335 1.00 90.06 134 TYR A CA 1
ATOM 1006 C C . TYR A 1 134 ? -18.095 -0.703 0.765 1.00 90.06 134 TYR A C 1
ATOM 1008 O O . TYR A 1 134 ? -18.257 0.051 -0.194 1.00 90.06 134 TYR A O 1
ATOM 1016 N N . ARG A 1 135 ? -19.122 -1.324 1.362 1.00 90.56 135 ARG A N 1
ATOM 1017 C CA . ARG A 1 135 ? -20.515 -1.158 0.919 1.00 90.56 135 ARG A CA 1
ATOM 1018 C C . ARG A 1 135 ? -21.007 0.272 1.106 1.00 90.56 135 ARG A C 1
ATOM 1020 O O . ARG A 1 135 ? -21.548 0.838 0.163 1.00 90.56 135 ARG A O 1
ATOM 1027 N N . GLU A 1 136 ? -20.767 0.861 2.275 1.00 91.25 136 GLU A N 1
ATOM 1028 C CA . GLU A 1 136 ? -21.138 2.252 2.568 1.00 91.25 136 GLU A CA 1
ATOM 1029 C C . GLU A 1 136 ? -20.445 3.221 1.596 1.00 91.25 136 GLU A C 1
ATOM 1031 O O . GLU A 1 136 ? -21.082 4.106 1.022 1.00 91.25 136 GLU A O 1
ATOM 1036 N N . THR A 1 137 ? -19.157 2.998 1.316 1.00 91.06 137 THR A N 1
ATOM 1037 C CA . THR A 1 137 ? -18.391 3.800 0.351 1.00 91.06 137 THR A CA 1
ATOM 1038 C C . THR A 1 137 ? -18.921 3.631 -1.075 1.00 91.06 137 THR A C 1
ATOM 1040 O O . THR A 1 137 ? -19.078 4.613 -1.802 1.00 91.06 137 THR A O 1
ATOM 1043 N N . ALA A 1 138 ? -19.243 2.404 -1.493 1.00 88.81 138 ALA A N 1
ATOM 1044 C CA . ALA A 1 138 ? -19.795 2.127 -2.816 1.00 88.81 138 ALA A CA 1
ATOM 1045 C C . ALA A 1 138 ? -21.185 2.759 -3.007 1.00 88.81 138 ALA A C 1
ATOM 1047 O O . ALA A 1 138 ? -21.464 3.326 -4.064 1.00 88.81 138 ALA A O 1
ATOM 1048 N N . GLU A 1 139 ? -22.043 2.716 -1.986 1.00 89.31 139 GLU A N 1
ATOM 1049 C CA . GLU A 1 139 ? -23.358 3.367 -1.982 1.00 89.31 139 GLU A CA 1
ATOM 1050 C C . GLU A 1 139 ? -23.233 4.900 -2.027 1.00 89.31 139 GLU A C 1
ATOM 1052 O O . GLU A 1 139 ? -23.932 5.560 -2.806 1.00 89.31 139 GLU A O 1
ATOM 1057 N N . ALA A 1 140 ? -22.287 5.480 -1.282 1.00 89.69 140 ALA A N 1
ATOM 1058 C CA . ALA A 1 140 ? -21.990 6.912 -1.322 1.00 89.69 140 ALA A CA 1
ATOM 1059 C C . ALA A 1 140 ? -21.482 7.366 -2.704 1.00 89.69 140 ALA A C 1
ATOM 1061 O O . ALA A 1 140 ? -21.938 8.376 -3.242 1.00 89.69 140 ALA A O 1
ATOM 1062 N N . ILE A 1 141 ? -20.585 6.601 -3.332 1.00 87.88 141 ILE A N 1
ATOM 1063 C CA . ILE A 1 141 ? -20.105 6.887 -4.693 1.00 87.88 141 ILE A CA 1
ATOM 1064 C C . ILE A 1 141 ? -21.249 6.752 -5.702 1.00 87.88 141 ILE A C 1
ATOM 1066 O O . ILE A 1 141 ? -21.437 7.635 -6.544 1.00 87.88 141 ILE A O 1
ATOM 1070 N N . ARG A 1 142 ? -22.043 5.678 -5.606 1.00 86.25 142 ARG A N 1
ATOM 1071 C CA . ARG A 1 142 ? -23.167 5.426 -6.514 1.00 86.25 142 ARG A CA 1
ATOM 1072 C C . ARG A 1 142 ? -24.215 6.525 -6.425 1.00 86.25 142 ARG A C 1
ATOM 1074 O O . ARG A 1 142 ? -24.658 6.975 -7.469 1.00 86.25 142 ARG A O 1
ATOM 1081 N N . SER A 1 143 ? -24.572 6.983 -5.228 1.00 85.75 143 SER A N 1
ATOM 1082 C CA . SER A 1 143 ? -25.551 8.066 -5.036 1.00 85.75 143 SER A CA 1
ATOM 1083 C C . SER A 1 143 ? -25.061 9.434 -5.526 1.00 85.75 143 SER A C 1
ATOM 1085 O O . SER A 1 143 ? -25.871 10.280 -5.907 1.00 85.75 143 SER A O 1
ATOM 1087 N N . LYS A 1 144 ? -23.741 9.663 -5.549 1.00 84.56 144 LYS A N 1
ATOM 1088 C CA . LYS A 1 144 ? -23.147 10.899 -6.073 1.00 84.56 144 LYS A CA 1
ATOM 1089 C C . LYS A 1 144 ? -23.014 10.895 -7.598 1.00 84.56 144 LYS A C 1
ATOM 1091 O O . LYS A 1 144 ? -23.259 11.923 -8.224 1.00 84.56 144 LYS A O 1
ATOM 1096 N N . LEU A 1 145 ? -22.613 9.768 -8.191 1.00 83.62 145 LEU A N 1
ATOM 1097 C CA . LEU A 1 145 ? -22.426 9.632 -9.643 1.00 83.62 145 LEU A CA 1
ATOM 1098 C C . LEU A 1 145 ? -23.743 9.371 -10.378 1.00 83.62 145 LEU A C 1
ATOM 1100 O O . LEU A 1 145 ? -23.978 9.921 -11.449 1.00 83.62 145 LEU A O 1
ATOM 1104 N N . TRP A 1 146 ? -24.619 8.567 -9.785 1.00 76.00 146 TRP A N 1
ATOM 1105 C CA . TRP A 1 146 ? -25.997 8.399 -10.212 1.00 76.00 146 TRP A CA 1
ATOM 1106 C C . TRP A 1 146 ? -26.857 9.125 -9.195 1.00 76.00 146 TRP A C 1
ATOM 1108 O O . TRP A 1 146 ? -26.998 8.652 -8.072 1.00 76.00 146 TRP A O 1
ATOM 1118 N N . ARG A 1 147 ? -27.445 10.264 -9.580 1.00 64.50 147 ARG A N 1
ATOM 1119 C CA . ARG A 1 147 ? -28.515 10.906 -8.806 1.00 64.50 147 ARG A CA 1
ATOM 1120 C C . ARG A 1 147 ? -29.693 9.935 -8.722 1.00 64.50 147 ARG A C 1
ATOM 1122 O O . ARG A 1 147 ? -30.620 10.005 -9.521 1.00 64.50 147 ARG A O 1
ATOM 1129 N N . VAL A 1 148 ? -29.629 8.987 -7.794 1.00 64.44 148 VAL A N 1
ATOM 1130 C CA . VAL A 1 148 ? -30.780 8.181 -7.415 1.00 64.44 148 VAL A CA 1
ATOM 1131 C C . VAL A 1 148 ? -31.761 9.180 -6.806 1.00 64.44 148 VAL A C 1
ATOM 1133 O O . VAL A 1 148 ? -31.363 9.900 -5.884 1.00 64.44 148 VAL A O 1
ATOM 1136 N N . PRO A 1 149 ? -32.993 9.303 -7.329 1.00 57.66 149 PRO A N 1
ATOM 1137 C CA . PRO A 1 149 ? -33.983 10.180 -6.729 1.00 57.66 149 PRO A CA 1
ATOM 1138 C C . PRO A 1 149 ? -34.126 9.780 -5.262 1.00 57.66 149 PRO A C 1
ATOM 1140 O O . PRO A 1 149 ? -34.461 8.630 -4.965 1.00 57.66 149 PRO A O 1
ATOM 1143 N N . LYS A 1 150 ? -33.831 10.702 -4.336 1.00 57.84 150 LYS A N 1
ATOM 1144 C CA . LYS A 1 150 ? -34.272 10.536 -2.951 1.00 57.84 150 LYS A CA 1
ATOM 1145 C C . LYS A 1 150 ? -35.782 10.357 -3.033 1.00 57.84 150 LYS A C 1
ATOM 1147 O O . LYS A 1 150 ? -36.463 11.235 -3.549 1.00 57.84 150 LYS A O 1
ATOM 1152 N N . THR A 1 151 ? -36.286 9.206 -2.598 1.00 53.00 151 THR A N 1
ATOM 1153 C CA . THR A 1 151 ? -37.726 9.042 -2.413 1.00 53.00 151 THR A CA 1
ATOM 1154 C C . THR A 1 151 ? -38.120 10.020 -1.316 1.00 53.00 151 THR A C 1
ATOM 1156 O O . THR A 1 151 ? -37.733 9.873 -0.160 1.00 53.00 151 THR A O 1
ATOM 1159 N N . GLU A 1 152 ? -38.763 11.097 -1.742 1.00 55.16 152 GLU A N 1
ATOM 1160 C CA . GLU A 1 152 ? -39.292 12.171 -0.923 1.00 55.16 152 GLU A CA 1
ATOM 1161 C C . GLU A 1 152 ? -40.459 11.586 -0.128 1.00 55.16 152 GLU A C 1
ATOM 1163 O O . GLU A 1 152 ? -41.525 11.306 -0.669 1.00 55.16 152 GLU A O 1
ATOM 1168 N N . GLY A 1 153 ? -40.207 11.262 1.136 1.00 57.41 153 GLY A N 1
ATOM 1169 C CA . GLY A 1 153 ? -41.167 10.521 1.945 1.00 57.41 153 GLY A CA 1
ATOM 1170 C C . GLY A 1 153 ? -40.858 10.523 3.431 1.00 57.41 153 GLY A C 1
ATOM 1171 O O . GLY A 1 153 ? -41.279 9.611 4.122 1.00 57.41 153 GLY A O 1
ATOM 1172 N N . GLU A 1 154 ? -40.126 11.519 3.927 1.00 45.59 154 GLU A N 1
ATOM 1173 C CA . GLU A 1 154 ? -40.171 11.868 5.345 1.00 45.59 154 GLU A CA 1
ATOM 1174 C C . GLU A 1 154 ? -39.803 13.343 5.484 1.00 45.59 154 GLU A C 1
ATOM 1176 O O . GLU A 1 154 ? -38.650 13.739 5.642 1.00 45.59 154 GLU A O 1
ATOM 1181 N N . ILE A 1 155 ? -40.824 14.181 5.330 1.00 52.25 155 ILE A N 1
ATOM 1182 C CA . ILE A 1 155 ? -40.789 15.579 5.735 1.00 52.25 155 ILE A CA 1
ATOM 1183 C C . ILE A 1 155 ? -40.825 15.538 7.265 1.00 52.25 155 ILE A C 1
ATOM 1185 O O . ILE A 1 155 ? -41.887 15.621 7.878 1.00 52.25 155 ILE A O 1
ATOM 1189 N N . THR A 1 156 ? -39.683 15.267 7.898 1.00 49.69 156 THR A N 1
ATOM 1190 C CA . THR A 1 156 ? -39.589 15.276 9.355 1.00 49.69 156 THR A CA 1
ATOM 1191 C C . THR A 1 156 ? -39.834 16.710 9.811 1.00 49.69 156 THR A C 1
ATOM 1193 O O . THR A 1 156 ? -39.098 17.635 9.472 1.00 49.69 156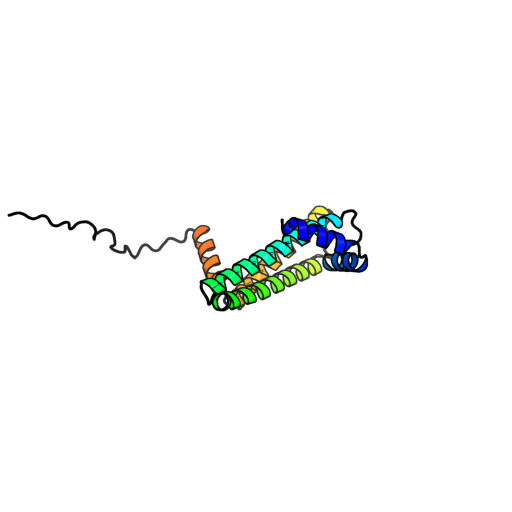 THR A O 1
ATOM 1196 N N . VAL A 1 157 ? -40.934 16.853 10.541 1.00 57.56 157 VAL A N 1
ATOM 1197 C CA . VAL A 1 157 ? -41.609 18.035 11.091 1.00 57.56 157 VAL A CA 1
ATOM 1198 C C . VAL A 1 157 ? -40.717 18.800 12.089 1.00 57.56 157 VAL A C 1
ATOM 1200 O O . VAL A 1 157 ? -41.081 19.034 13.233 1.00 57.56 157 VAL A O 1
ATOM 1203 N N . SER A 1 158 ? -39.514 19.198 11.677 1.00 55.34 158 SER A N 1
ATOM 1204 C CA . SER A 1 158 ? -38.557 19.937 12.513 1.00 55.34 158 SER A CA 1
ATOM 1205 C C . SER A 1 158 ? -38.497 21.431 12.173 1.00 55.34 158 SER A C 1
ATOM 1207 O O . SER A 1 158 ? -37.505 22.085 12.473 1.00 55.34 158 SER A O 1
ATOM 1209 N N . ALA A 1 159 ? -39.550 21.967 11.544 1.00 53.84 159 ALA A N 1
ATOM 1210 C CA . ALA A 1 159 ? -39.690 23.387 11.205 1.00 53.84 159 ALA A CA 1
ATOM 1211 C C . ALA A 1 159 ? -40.773 24.117 12.031 1.00 53.84 159 ALA A C 1
ATOM 1213 O O . ALA A 1 159 ? -41.095 25.256 11.728 1.00 53.84 159 ALA A O 1
ATOM 1214 N N . SER A 1 160 ? -41.371 23.478 13.049 1.00 57.09 160 SER A N 1
ATOM 1215 C CA . SER A 1 160 ? -42.544 24.035 13.755 1.00 57.09 160 SER A CA 1
ATOM 1216 C C . SER A 1 160 ? -42.385 24.185 15.274 1.00 57.09 160 SER A C 1
ATOM 1218 O O . SER A 1 160 ? -43.380 24.396 15.962 1.00 57.09 160 SER A O 1
ATOM 1220 N N . ALA A 1 161 ? -41.170 24.069 15.820 1.00 54.88 161 ALA A N 1
ATOM 1221 C CA . ALA A 1 161 ? -40.940 24.137 17.270 1.00 54.88 161 ALA A CA 1
ATOM 1222 C C . ALA A 1 161 ? -40.273 25.439 17.758 1.00 54.88 161 ALA A C 1
ATOM 1224 O O . ALA A 1 161 ? -40.006 25.557 18.951 1.00 54.88 161 ALA A O 1
ATOM 1225 N N . GLU A 1 162 ? -40.004 26.410 16.879 1.00 57.94 162 GLU A N 1
ATOM 1226 C CA . GLU A 1 162 ? -39.337 27.667 17.264 1.00 57.94 162 GLU A CA 1
ATOM 1227 C C . GLU A 1 162 ? -40.279 28.859 17.502 1.00 57.94 162 GLU A C 1
ATOM 1229 O O . GLU A 1 162 ? -39.818 29.900 17.960 1.00 57.94 162 GLU A O 1
ATOM 1234 N N . ASP A 1 163 ? -41.592 28.705 17.294 1.00 56.06 163 ASP A N 1
ATOM 1235 C CA . ASP A 1 163 ? -42.545 29.816 17.419 1.00 56.06 163 ASP A CA 1
ATOM 1236 C C . ASP A 1 163 ? -43.643 29.553 18.459 1.00 56.06 163 ASP A C 1
ATOM 1238 O O . ASP A 1 163 ? -44.812 29.392 18.128 1.00 56.06 163 ASP A O 1
ATOM 1242 N N . VAL A 1 164 ? -43.265 29.484 19.741 1.00 54.78 164 VAL A N 1
ATOM 1243 C CA . VAL A 1 164 ? -44.192 29.799 20.845 1.00 54.78 164 VAL A CA 1
ATOM 1244 C C . VAL A 1 164 ? -43.421 30.463 21.994 1.00 54.78 164 VAL A C 1
ATOM 1246 O O . VAL A 1 164 ? -43.168 29.876 23.047 1.00 54.78 164 VAL A O 1
ATOM 1249 N N . GLY A 1 165 ? -43.009 31.714 21.783 1.00 50.00 165 GLY A N 1
ATOM 1250 C CA . GLY A 1 165 ? -42.633 32.618 22.874 1.00 50.00 165 GLY A CA 1
ATOM 1251 C C . GLY A 1 165 ? -43.873 33.050 23.680 1.00 50.00 165 GLY A C 1
ATOM 1252 O O . GLY A 1 165 ? -44.964 33.149 23.117 1.00 50.00 165 GLY A O 1
ATOM 1253 N N . PRO A 1 166 ? -43.763 33.316 24.995 1.00 57.03 166 PRO A N 1
ATOM 1254 C CA . PRO A 1 166 ? -44.926 33.570 25.835 1.00 57.03 166 PRO A CA 1
ATOM 1255 C C . PRO A 1 166 ? -45.388 35.026 25.692 1.00 57.03 166 PRO A C 1
ATOM 1257 O O . PRO A 1 166 ? -44.826 35.927 26.316 1.00 57.03 166 PRO A O 1
ATOM 1260 N N . SER A 1 167 ? -46.450 35.282 24.928 1.00 53.09 167 SER A N 1
ATOM 1261 C CA . SER A 1 167 ? -47.139 36.575 24.972 1.00 53.09 167 SER A CA 1
ATOM 1262 C C . SER A 1 167 ? -48.157 36.596 26.116 1.00 53.09 167 SER A C 1
ATOM 1264 O O . SER A 1 167 ? -49.281 36.112 25.992 1.00 53.09 167 SER A O 1
ATOM 1266 N N . ARG A 1 168 ? -47.746 37.174 27.251 1.00 46.44 168 ARG A N 1
ATOM 1267 C CA . ARG A 1 168 ? -48.647 37.700 28.287 1.00 46.44 168 ARG A CA 1
ATOM 1268 C C . ARG A 1 168 ? -49.465 38.878 27.738 1.00 46.44 168 ARG A C 1
ATOM 1270 O O . ARG A 1 168 ? -48.886 39.742 27.088 1.00 46.44 168 ARG A O 1
ATOM 1277 N N . SER A 1 169 ? -50.743 38.935 28.127 1.00 45.88 169 SER A N 1
ATOM 1278 C CA . SER A 1 169 ? -51.625 40.104 28.371 1.00 45.88 169 SER A CA 1
ATOM 1279 C C . SER A 1 169 ? -53.007 39.926 27.728 1.00 45.88 169 SER A C 1
ATOM 1281 O O . SER A 1 169 ? -53.154 40.081 26.522 1.00 45.88 169 SER A O 1
ATOM 1283 N N . GLN A 1 170 ? -54.013 39.555 28.524 1.00 42.16 170 GLN A N 1
ATOM 1284 C CA . GLN A 1 170 ? -54.979 40.473 29.148 1.00 42.16 170 GLN A CA 1
ATOM 1285 C C . GLN A 1 170 ? -55.499 39.841 30.441 1.00 42.16 170 GLN A C 1
ATOM 1287 O O . GLN A 1 170 ? -55.516 38.590 30.504 1.00 42.16 170 GLN A O 1
#

pLDDT: mean 82.43, std 13.98, range [42.16, 97.62]

Organism: NCBI:txid1618668

Radius of gyration: 26.23 Å; chains: 1; bounding box: 82×54×62 Å